Protein AF-A0A0F2JD88-F1 (afdb_monomer)

Foldseek 3Di:
DDDAPAFLVRQVVCVVVVHDHPDDADADDCACVLCVLQVHALLVCLQALVSQLSSQVSVCVVPVHSATERHRAACQQQQLFQWDWDDDRHDGIDGPGANDQDPVCVVVTDGGDLCDGGCSVSSVSSQVSNCVPCVVRHYYHYDYHDPVVSVCRNHPD

Structure (mmCIF, N/CA/C/O backbone):
data_AF-A0A0F2JD88-F1
#
_entry.id   AF-A0A0F2JD88-F1
#
loop_
_atom_site.group_PDB
_atom_site.id
_atom_site.type_symbol
_atom_site.label_atom_id
_atom_site.label_alt_id
_atom_site.label_comp_id
_atom_site.label_asym_id
_atom_site.label_entity_id
_atom_site.label_seq_id
_atom_site.pdbx_PDB_ins_code
_atom_site.Cartn_x
_atom_site.Cartn_y
_atom_site.Cartn_z
_atom_site.occupancy
_atom_site.B_iso_or_equiv
_atom_site.auth_seq_id
_atom_site.auth_comp_id
_atom_site.auth_asym_id
_atom_site.auth_atom_id
_atom_site.pdbx_PDB_model_num
ATOM 1 N N . MET A 1 1 ? 26.348 -7.237 -14.454 1.00 56.81 1 MET A N 1
ATOM 2 C CA . MET A 1 1 ? 24.908 -7.552 -14.364 1.00 56.81 1 MET A CA 1
ATOM 3 C C . MET A 1 1 ? 24.326 -7.360 -15.755 1.00 56.81 1 MET A C 1
ATOM 5 O O . MET A 1 1 ? 24.644 -6.347 -16.369 1.00 56.81 1 MET A O 1
ATOM 9 N N . MET A 1 2 ? 23.620 -8.349 -16.308 1.00 67.56 2 MET A N 1
ATOM 10 C CA . MET A 1 2 ? 22.995 -8.203 -17.630 1.00 67.56 2 MET A CA 1
ATOM 11 C C . MET A 1 2 ? 21.876 -7.162 -17.518 1.00 67.56 2 MET A C 1
ATOM 13 O O . MET A 1 2 ? 21.167 -7.152 -16.516 1.00 67.56 2 MET A O 1
ATOM 17 N N . LYS A 1 3 ? 21.770 -6.253 -18.489 1.00 82.56 3 LYS A N 1
ATOM 18 C CA . LYS A 1 3 ? 20.703 -5.247 -18.520 1.00 82.56 3 LYS A CA 1
ATOM 19 C C . LYS A 1 3 ? 19.408 -5.920 -18.982 1.00 82.56 3 LYS A C 1
ATOM 21 O O . LYS A 1 3 ? 19.462 -6.704 -19.933 1.00 82.56 3 LYS A O 1
ATOM 26 N N . ASP A 1 4 ? 18.295 -5.607 -18.325 1.00 90.75 4 ASP A N 1
ATOM 27 C CA . ASP A 1 4 ? 16.964 -6.066 -18.736 1.00 90.75 4 ASP A CA 1
ATOM 28 C C . ASP A 1 4 ? 16.687 -5.641 -20.189 1.00 90.75 4 ASP A C 1
ATOM 30 O O . ASP A 1 4 ? 17.102 -4.560 -20.627 1.00 90.75 4 ASP A O 1
ATOM 34 N N . LYS A 1 5 ? 16.035 -6.531 -20.944 1.00 94.31 5 LYS A N 1
ATOM 35 C CA . LYS A 1 5 ? 15.663 -6.321 -22.353 1.00 94.31 5 LYS A CA 1
ATOM 36 C C . LYS A 1 5 ? 14.174 -6.037 -22.529 1.00 94.31 5 LYS A C 1
ATOM 38 O O . LYS A 1 5 ? 13.803 -5.560 -23.593 1.00 94.31 5 LYS A O 1
ATOM 43 N N . MET A 1 6 ? 13.370 -6.356 -21.517 1.00 95.81 6 MET A N 1
ATOM 44 C CA . MET A 1 6 ? 11.933 -6.105 -21.456 1.00 95.81 6 MET A CA 1
ATOM 45 C C . MET A 1 6 ? 11.598 -5.228 -20.246 1.00 95.81 6 MET A C 1
ATOM 47 O O . MET A 1 6 ? 12.210 -5.365 -19.177 1.00 95.81 6 MET A O 1
ATOM 51 N N . THR A 1 7 ? 10.593 -4.368 -20.372 1.00 96.38 7 THR A N 1
ATOM 52 C CA . THR A 1 7 ? 9.923 -3.776 -19.208 1.00 96.38 7 THR A CA 1
ATOM 53 C C . THR A 1 7 ? 9.172 -4.861 -18.425 1.00 96.38 7 THR A C 1
ATOM 55 O O . THR A 1 7 ? 8.865 -5.927 -18.969 1.00 96.38 7 THR A O 1
ATOM 58 N N . PRO A 1 8 ? 8.858 -4.638 -17.139 1.00 96.81 8 PRO A N 1
ATOM 59 C CA . PRO A 1 8 ? 7.942 -5.502 -16.398 1.00 96.81 8 PRO A CA 1
ATOM 60 C C . PRO A 1 8 ? 6.634 -5.826 -17.130 1.00 96.81 8 PRO A C 1
ATOM 62 O O . PRO A 1 8 ? 6.205 -6.979 -17.122 1.00 96.81 8 PRO A O 1
ATOM 65 N N . VAL A 1 9 ? 6.020 -4.841 -17.796 1.00 96.75 9 VAL A N 1
ATOM 66 C CA . VAL A 1 9 ? 4.788 -5.053 -18.573 1.00 96.75 9 VAL A CA 1
ATOM 67 C C . VAL A 1 9 ? 5.034 -5.959 -19.780 1.00 96.75 9 VAL A C 1
ATOM 69 O O . VAL A 1 9 ? 4.303 -6.932 -19.955 1.00 96.75 9 VAL A O 1
ATOM 72 N N . GLU A 1 10 ? 6.077 -5.705 -20.573 1.00 97.19 10 GLU A N 1
ATOM 73 C CA . GLU A 1 10 ? 6.444 -6.553 -21.720 1.00 97.19 10 GLU A CA 1
ATOM 74 C C . GLU A 1 10 ? 6.742 -7.992 -21.276 1.00 97.19 10 GLU A C 1
ATOM 76 O O . GLU A 1 10 ? 6.291 -8.960 -21.890 1.00 97.19 10 GLU A O 1
ATOM 81 N N . ARG A 1 11 ? 7.446 -8.143 -20.149 1.00 97.12 11 ARG A N 1
ATOM 82 C CA . ARG A 1 11 ? 7.764 -9.440 -19.548 1.00 97.12 11 ARG A CA 1
ATOM 83 C C . ARG A 1 11 ? 6.507 -10.192 -19.118 1.00 97.12 11 ARG A C 1
ATOM 85 O O . ARG A 1 11 ? 6.388 -11.389 -19.379 1.00 97.12 11 ARG A O 1
ATOM 92 N N . ALA A 1 12 ? 5.567 -9.503 -18.474 1.00 95.94 12 ALA A N 1
ATOM 93 C CA . ALA A 1 12 ? 4.291 -10.085 -18.071 1.00 95.94 12 ALA A CA 1
ATOM 94 C C . ALA A 1 12 ? 3.449 -10.510 -19.286 1.00 95.94 12 ALA A C 1
ATOM 96 O O . ALA A 1 12 ? 2.861 -11.592 -19.270 1.00 95.94 12 ALA A O 1
ATOM 97 N N . GLN A 1 13 ? 3.433 -9.701 -20.349 1.00 96.69 13 GLN A N 1
ATOM 98 C CA . GLN A 1 13 ? 2.732 -10.009 -21.598 1.00 96.69 13 GLN A CA 1
ATOM 99 C C . GLN A 1 13 ? 3.322 -11.235 -22.305 1.00 96.69 13 GLN A C 1
ATOM 101 O O . GLN A 1 13 ? 2.564 -12.132 -22.673 1.00 96.69 13 GLN A O 1
ATOM 106 N N . ALA A 1 14 ? 4.652 -11.324 -22.423 1.00 97.44 14 ALA A N 1
ATOM 107 C CA . ALA A 1 14 ? 5.327 -12.482 -23.010 1.00 97.44 14 ALA A CA 1
ATOM 108 C C . ALA A 1 14 ? 4.967 -13.777 -22.261 1.00 97.44 14 ALA A C 1
ATOM 110 O O . ALA A 1 14 ? 4.540 -14.755 -22.874 1.00 97.44 14 ALA A O 1
ATOM 111 N N . ILE A 1 15 ? 5.039 -13.767 -20.923 1.00 96.19 15 ILE A N 1
ATOM 112 C CA . ILE A 1 15 ? 4.684 -14.932 -20.096 1.00 96.19 15 ILE A CA 1
ATOM 113 C C . ILE A 1 15 ? 3.210 -15.313 -20.270 1.00 96.19 15 ILE A C 1
ATOM 115 O O . ILE A 1 15 ? 2.901 -16.493 -20.439 1.00 96.19 15 ILE A O 1
ATOM 119 N N . ALA A 1 16 ? 2.298 -14.337 -20.248 1.00 95.94 16 ALA A N 1
ATOM 120 C CA . ALA A 1 16 ? 0.869 -14.588 -20.433 1.00 95.94 16 ALA A CA 1
ATOM 121 C C . ALA A 1 16 ? 0.547 -15.159 -21.827 1.00 95.94 16 ALA A C 1
ATOM 123 O O . ALA A 1 16 ? -0.374 -15.964 -21.960 1.00 95.94 16 ALA A O 1
ATOM 124 N N . GLY A 1 17 ? 1.322 -14.778 -22.848 1.00 97.38 17 GLY A N 1
ATOM 125 C CA . GLY A 1 17 ? 1.241 -15.317 -24.207 1.00 97.38 17 GLY A CA 1
ATOM 126 C C . GLY A 1 17 ? 1.906 -16.685 -24.400 1.00 97.38 17 GLY A C 1
ATOM 127 O O . GLY A 1 17 ? 1.795 -17.261 -25.479 1.00 97.38 17 GLY A O 1
ATOM 128 N N . GLY A 1 18 ? 2.585 -17.227 -23.381 1.00 96.75 18 GLY A N 1
ATOM 129 C CA . GLY A 1 18 ? 3.360 -18.469 -23.493 1.00 96.75 18 GLY A CA 1
ATOM 130 C C . GLY A 1 18 ? 4.703 -18.307 -24.216 1.00 96.75 18 GLY A C 1
ATOM 131 O O . GLY A 1 18 ? 5.304 -19.299 -24.629 1.00 96.75 18 GLY A O 1
ATOM 132 N N . GLU A 1 19 ? 5.175 -17.072 -24.378 1.00 97.31 19 GLU A N 1
ATOM 133 C CA . GLU A 1 19 ? 6.460 -16.734 -24.983 1.00 97.31 19 GLU A CA 1
ATOM 134 C C . GLU A 1 19 ? 7.596 -16.720 -23.945 1.00 97.31 19 GLU A C 1
ATOM 136 O O . GLU A 1 19 ? 7.391 -16.734 -22.728 1.00 97.31 19 GLU A O 1
ATOM 141 N N . MET A 1 20 ? 8.837 -16.682 -24.432 1.00 96.25 20 MET A N 1
ATOM 142 C CA . MET A 1 20 ? 10.023 -16.582 -23.581 1.00 96.25 20 MET A CA 1
ATOM 143 C C . MET A 1 20 ? 10.236 -15.142 -23.098 1.00 96.25 20 MET A C 1
ATOM 145 O O . MET A 1 20 ? 10.456 -14.238 -23.901 1.00 96.25 20 MET A O 1
ATOM 149 N N . ALA A 1 21 ? 10.265 -14.951 -21.780 1.00 96.44 21 ALA A N 1
ATOM 150 C CA . ALA A 1 21 ? 10.706 -13.709 -21.149 1.00 96.44 21 ALA A CA 1
ATOM 151 C C . ALA A 1 21 ? 12.242 -13.582 -21.113 1.00 96.44 21 ALA A C 1
ATOM 153 O O . ALA A 1 21 ? 12.970 -14.578 -21.119 1.00 96.44 21 ALA A O 1
ATOM 154 N N . ASP A 1 22 ? 12.746 -12.349 -21.009 1.00 95.88 22 ASP A N 1
ATOM 155 C CA . ASP A 1 22 ? 14.181 -12.060 -20.867 1.00 95.88 22 ASP A CA 1
ATOM 156 C C . ASP A 1 22 ? 14.780 -12.554 -19.532 1.00 95.88 22 ASP A C 1
ATOM 158 O O . ASP A 1 22 ? 15.967 -12.888 -19.474 1.00 95.88 22 ASP A O 1
ATOM 162 N N . ARG A 1 23 ? 13.957 -12.630 -18.478 1.00 94.88 23 ARG A N 1
ATOM 163 C CA . ARG A 1 23 ? 14.225 -13.263 -17.177 1.00 94.88 23 ARG A CA 1
ATOM 164 C C . ARG A 1 23 ? 12.919 -13.605 -16.452 1.00 94.88 23 ARG A C 1
ATOM 166 O O . ARG A 1 23 ? 11.844 -13.157 -16.839 1.00 94.88 23 ARG A O 1
ATOM 173 N N . LEU A 1 24 ? 13.019 -14.358 -15.356 1.00 94.44 24 LEU A N 1
ATOM 174 C CA . LEU A 1 24 ? 11.880 -14.579 -14.461 1.00 94.44 24 LEU A CA 1
ATOM 175 C C . LEU A 1 24 ? 11.473 -13.272 -13.745 1.00 94.44 24 LEU A C 1
ATOM 177 O O . LEU A 1 24 ? 12.362 -12.497 -13.362 1.00 94.44 24 LEU A O 1
ATOM 181 N N . PRO A 1 25 ? 10.165 -13.038 -13.521 1.00 94.19 25 PRO A N 1
ATOM 182 C CA . PRO A 1 25 ? 9.691 -11.940 -12.690 1.00 94.19 25 PRO A CA 1
ATOM 183 C C . PRO A 1 25 ? 10.183 -12.066 -11.244 1.00 94.19 25 PRO A C 1
ATOM 185 O O . PRO A 1 25 ? 10.205 -13.152 -10.666 1.00 94.19 25 PRO A O 1
ATOM 188 N N . CYS A 1 26 ? 10.539 -10.939 -10.643 1.00 94.38 26 CYS A N 1
ATOM 189 C CA . CYS A 1 26 ? 10.978 -10.803 -9.269 1.00 94.38 26 CYS A CA 1
ATOM 190 C C . CYS A 1 26 ? 10.250 -9.617 -8.634 1.00 94.38 26 CYS A C 1
ATOM 192 O O . CYS A 1 26 ? 10.445 -8.462 -9.019 1.00 94.38 26 CYS A O 1
ATOM 194 N N . ASN A 1 27 ? 9.406 -9.902 -7.643 1.00 93.25 27 ASN A N 1
ATOM 195 C CA . ASN A 1 27 ? 8.672 -8.870 -6.924 1.00 93.25 27 ASN A CA 1
ATOM 196 C C . ASN A 1 27 ? 8.786 -9.078 -5.402 1.00 93.25 27 ASN A C 1
ATOM 198 O O . ASN A 1 27 ? 7.959 -9.780 -4.812 1.00 93.25 27 ASN A O 1
ATOM 202 N N . PRO A 1 28 ? 9.845 -8.555 -4.754 1.00 91.38 28 PRO A N 1
ATOM 203 C CA . PRO A 1 28 ? 10.053 -8.735 -3.323 1.00 91.38 28 PRO A CA 1
ATOM 204 C C . PRO A 1 28 ? 8.996 -7.982 -2.503 1.00 91.38 28 PRO A C 1
ATOM 206 O O . PRO A 1 28 ? 8.577 -6.879 -2.846 1.00 91.38 28 PRO A O 1
ATOM 209 N N . ASN A 1 29 ? 8.598 -8.547 -1.360 1.00 91.25 29 ASN A N 1
ATOM 210 C CA . ASN A 1 29 ? 7.701 -7.858 -0.433 1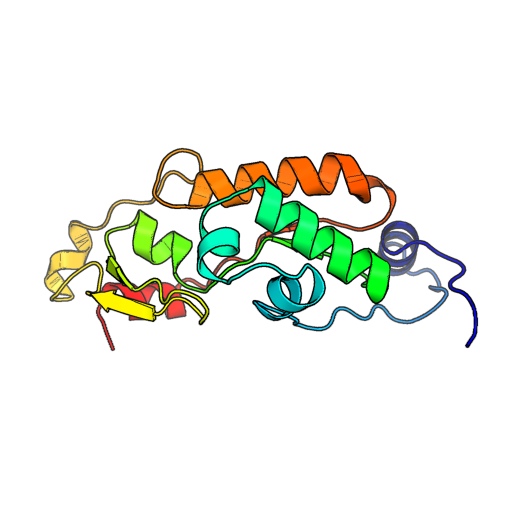.00 91.25 29 ASN A CA 1
ATOM 211 C C . ASN A 1 29 ? 8.486 -6.863 0.439 1.00 91.25 29 ASN A C 1
ATOM 213 O O . ASN A 1 29 ? 9.067 -7.248 1.450 1.00 91.25 29 ASN A O 1
ATOM 217 N N . VAL A 1 30 ? 8.496 -5.589 0.042 1.00 93.31 30 VAL A N 1
ATOM 218 C CA . VAL A 1 30 ? 9.235 -4.517 0.741 1.00 93.31 30 VAL A CA 1
ATOM 219 C C . VAL A 1 30 ? 8.421 -3.868 1.868 1.00 93.31 30 VAL A C 1
ATOM 221 O O . VAL A 1 30 ? 8.998 -3.345 2.821 1.00 93.31 30 VAL A O 1
ATOM 224 N N . ALA A 1 31 ? 7.085 -3.935 1.794 1.00 91.31 31 ALA A N 1
ATOM 225 C CA . ALA A 1 31 ? 6.160 -3.339 2.766 1.00 91.31 31 ALA A CA 1
ATOM 226 C C . ALA A 1 31 ? 6.555 -1.887 3.133 1.00 91.31 31 ALA A C 1
ATOM 228 O O . ALA A 1 31 ? 6.918 -1.109 2.253 1.00 91.31 31 ALA A O 1
ATOM 229 N N . ASN A 1 32 ? 6.543 -1.531 4.421 1.00 93.19 32 ASN A N 1
ATOM 230 C CA . ASN A 1 32 ? 6.935 -0.210 4.930 1.00 93.19 32 ASN A CA 1
ATOM 231 C C . ASN A 1 32 ? 8.409 0.166 4.692 1.00 93.19 32 ASN A C 1
ATOM 233 O O . ASN A 1 32 ? 8.806 1.306 4.931 1.00 93.19 32 ASN A O 1
ATOM 237 N N . GLY A 1 33 ? 9.231 -0.749 4.168 1.00 95.00 33 GLY A N 1
ATOM 238 C CA . GLY A 1 33 ? 10.595 -0.446 3.742 1.00 95.00 33 GLY A CA 1
ATOM 239 C C . GLY A 1 33 ? 10.668 0.614 2.637 1.00 95.00 33 GLY A C 1
ATOM 240 O O . GLY A 1 33 ? 11.662 1.334 2.563 1.00 95.00 33 GLY A O 1
ATOM 241 N N . VAL A 1 34 ? 9.612 0.783 1.830 1.00 96.56 34 VAL A N 1
ATOM 242 C CA . VAL A 1 34 ? 9.566 1.812 0.773 1.00 96.56 34 VAL A CA 1
ATOM 243 C C . VAL A 1 34 ? 9.659 3.230 1.338 1.00 96.56 34 VAL A C 1
ATOM 245 O O . VAL A 1 34 ? 10.336 4.076 0.759 1.00 96.56 34 VAL A O 1
ATOM 248 N N . ALA A 1 35 ? 9.079 3.473 2.518 1.00 96.81 35 ALA A N 1
ATOM 249 C CA . ALA A 1 35 ? 9.156 4.763 3.197 1.00 96.81 35 ALA A CA 1
ATOM 250 C C . ALA A 1 35 ? 10.601 5.093 3.602 1.00 96.81 35 ALA A C 1
ATOM 252 O O . ALA A 1 35 ? 11.056 6.224 3.445 1.00 96.81 35 ALA A O 1
ATOM 253 N N . ARG A 1 36 ? 11.372 4.081 4.030 1.00 95.81 36 ARG A N 1
ATOM 254 C CA . ARG A 1 36 ? 12.805 4.232 4.336 1.00 95.81 36 ARG A CA 1
ATOM 255 C C . ARG A 1 36 ? 13.636 4.539 3.098 1.00 95.81 36 ARG A C 1
ATOM 257 O O . ARG A 1 36 ? 14.573 5.322 3.188 1.00 95.81 36 ARG A O 1
ATOM 264 N N . ILE A 1 37 ? 13.298 3.934 1.961 1.00 97.25 37 ILE A N 1
ATOM 265 C CA . ILE A 1 37 ? 13.978 4.183 0.682 1.00 97.25 37 ILE A CA 1
ATOM 266 C C . ILE A 1 37 ? 13.708 5.608 0.192 1.00 97.25 37 ILE A C 1
ATOM 268 O O . ILE A 1 37 ? 14.620 6.260 -0.310 1.00 97.25 37 ILE A O 1
ATOM 272 N N . TYR A 1 38 ? 12.479 6.091 0.365 1.00 97.75 38 TYR A N 1
ATOM 273 C CA . TYR A 1 38 ? 12.086 7.455 0.021 1.00 97.75 38 TYR A CA 1
ATOM 274 C C . TYR A 1 38 ? 12.620 8.509 1.001 1.00 97.75 38 TYR A C 1
ATOM 276 O O . TYR A 1 38 ? 12.912 9.632 0.602 1.00 97.75 38 TYR A O 1
ATOM 284 N N . GLY A 1 39 ? 12.789 8.138 2.272 1.00 97.31 39 GLY A N 1
ATOM 285 C CA . GLY A 1 39 ? 13.279 9.025 3.325 1.00 97.31 39 GLY A CA 1
ATOM 286 C C . GLY A 1 39 ? 12.179 9.743 4.112 1.00 97.31 39 GLY A C 1
ATOM 287 O O . GLY A 1 39 ? 12.440 10.815 4.651 1.00 97.31 39 GLY A O 1
ATOM 288 N N . CYS A 1 40 ? 10.972 9.171 4.199 1.00 97.06 40 CYS A N 1
ATOM 289 C CA . CYS A 1 40 ? 9.878 9.695 5.027 1.00 97.06 40 CYS A CA 1
ATOM 290 C C . CYS A 1 40 ? 9.606 8.818 6.259 1.00 97.06 40 CYS A C 1
ATOM 292 O O . CYS A 1 40 ? 10.074 7.677 6.360 1.00 97.06 40 CYS A O 1
ATOM 294 N N . LYS A 1 41 ? 8.837 9.359 7.208 1.00 96.25 41 LYS A N 1
ATOM 295 C CA . LYS A 1 41 ? 8.338 8.608 8.364 1.00 96.25 41 LYS A CA 1
ATOM 296 C C . LYS A 1 41 ? 7.104 7.792 8.003 1.00 96.25 41 LYS A C 1
ATOM 298 O O . LYS A 1 41 ? 6.291 8.200 7.172 1.00 96.25 41 LYS A O 1
ATOM 303 N N . ILE A 1 42 ? 6.893 6.687 8.719 1.00 95.50 42 ILE A N 1
ATOM 304 C CA . ILE A 1 42 ? 5.705 5.840 8.511 1.00 95.50 42 ILE A CA 1
ATOM 305 C C . ILE A 1 42 ? 4.388 6.604 8.735 1.00 95.50 42 ILE A C 1
ATOM 307 O O . ILE A 1 42 ? 3.431 6.396 7.992 1.00 95.50 42 ILE A O 1
ATOM 311 N N . SER A 1 43 ? 4.330 7.547 9.680 1.00 93.06 43 SER A N 1
ATOM 312 C CA . SER A 1 43 ? 3.118 8.349 9.911 1.00 93.06 43 SER A CA 1
ATOM 313 C C . SER A 1 43 ? 2.748 9.262 8.730 1.00 93.06 43 SER A C 1
ATOM 315 O O . SER A 1 43 ? 1.570 9.506 8.475 1.00 93.06 43 SER A O 1
ATOM 317 N N . GLU A 1 44 ? 3.749 9.769 8.006 1.00 93.94 44 GLU A N 1
ATOM 318 C CA . GLU A 1 44 ? 3.558 10.614 6.817 1.00 93.94 44 GLU A CA 1
ATOM 319 C C . GLU A 1 44 ? 3.136 9.754 5.621 1.00 93.94 44 GLU A C 1
ATOM 321 O O . GLU A 1 44 ? 2.230 10.107 4.870 1.00 93.94 44 GLU A O 1
ATOM 326 N N . PHE A 1 45 ? 3.763 8.583 5.492 1.00 94.50 45 PHE A N 1
ATOM 327 C CA . PHE A 1 45 ? 3.446 7.590 4.474 1.00 94.50 45 PHE A CA 1
ATOM 328 C C . PHE A 1 45 ? 2.011 7.064 4.605 1.00 94.50 45 PHE A C 1
ATOM 330 O O . PHE A 1 45 ? 1.300 6.995 3.614 1.00 94.50 45 PHE A O 1
ATOM 337 N N . ASN A 1 46 ? 1.531 6.775 5.816 1.00 93.50 46 ASN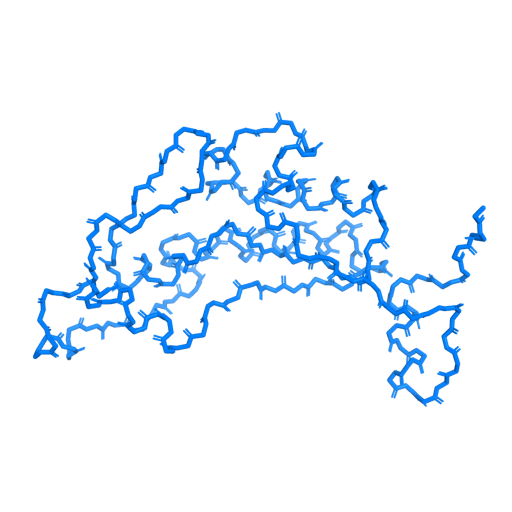 A N 1
ATOM 338 C CA . ASN A 1 46 ? 0.198 6.195 6.020 1.00 93.50 46 ASN A CA 1
ATOM 339 C C . ASN A 1 46 ? -0.974 7.134 5.688 1.00 93.50 46 ASN A C 1
ATOM 341 O O . ASN A 1 46 ? -2.102 6.656 5.581 1.00 93.50 46 ASN A O 1
ATOM 345 N N . SER A 1 47 ? -0.741 8.446 5.579 1.00 92.44 47 SER A N 1
ATOM 346 C CA . SER A 1 47 ? 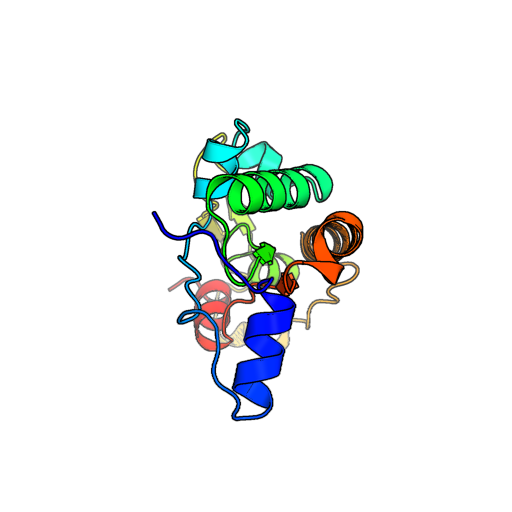-1.799 9.468 5.523 1.00 92.44 47 SER A CA 1
ATOM 347 C C . SER A 1 47 ? -1.789 10.333 4.257 1.00 92.44 47 SER A C 1
ATOM 349 O O . SER A 1 47 ? -2.639 11.209 4.115 1.00 92.44 47 SER A O 1
ATOM 351 N N . SER A 1 48 ? -0.870 10.093 3.315 1.00 97.31 48 SER A N 1
ATOM 352 C CA . SER A 1 48 ? -0.747 10.897 2.095 1.00 97.31 48 SER A CA 1
ATOM 353 C C . SER A 1 48 ? -0.630 10.035 0.846 1.00 97.31 48 SER A C 1
ATOM 355 O O . SER A 1 48 ? 0.370 9.351 0.637 1.00 97.31 48 SER A O 1
ATOM 357 N N . ALA A 1 49 ? -1.622 10.143 -0.040 1.00 98.06 49 ALA A N 1
ATOM 358 C CA . ALA A 1 49 ? -1.660 9.417 -1.308 1.00 98.06 49 ALA A CA 1
ATOM 359 C C . ALA A 1 49 ? -0.405 9.681 -2.152 1.00 98.06 49 ALA A C 1
ATOM 361 O O . ALA A 1 49 ? 0.173 8.765 -2.740 1.00 98.06 49 ALA A O 1
ATOM 362 N N . ARG A 1 50 ? 0.051 10.939 -2.152 1.00 98.19 50 ARG A N 1
ATOM 363 C CA . ARG A 1 50 ? 1.248 11.367 -2.871 1.00 98.19 50 ARG A CA 1
ATOM 364 C C . ARG A 1 50 ? 2.514 10.729 -2.302 1.00 98.19 50 ARG A C 1
ATOM 366 O O . ARG A 1 50 ? 3.307 10.199 -3.069 1.00 98.19 50 ARG A O 1
ATOM 373 N N . ILE A 1 51 ? 2.678 10.723 -0.976 1.00 98.25 51 ILE A N 1
ATOM 374 C CA . ILE A 1 51 ? 3.857 10.118 -0.333 1.00 98.25 51 ILE A CA 1
ATOM 375 C C . ILE A 1 51 ? 3.866 8.601 -0.551 1.00 98.25 51 ILE A C 1
ATOM 377 O O . ILE A 1 51 ? 4.931 8.036 -0.794 1.00 98.25 51 ILE A O 1
ATOM 381 N N . ILE A 1 52 ? 2.702 7.938 -0.521 1.00 98.19 52 ILE A N 1
ATOM 382 C CA . ILE A 1 52 ? 2.615 6.504 -0.826 1.00 98.19 52 ILE A CA 1
ATOM 383 C C . ILE A 1 52 ? 3.109 6.234 -2.246 1.00 98.19 52 ILE A C 1
ATOM 385 O O . ILE A 1 52 ? 3.980 5.385 -2.436 1.00 98.19 52 ILE A O 1
ATOM 389 N N . ALA A 1 53 ? 2.580 6.960 -3.232 1.00 98.12 53 ALA A N 1
ATOM 390 C CA . ALA A 1 53 ? 2.967 6.793 -4.626 1.00 98.12 53 ALA A CA 1
ATOM 391 C C . ALA A 1 53 ? 4.461 7.081 -4.836 1.00 98.12 53 ALA A C 1
ATOM 393 O O . ALA A 1 53 ? 5.176 6.219 -5.345 1.00 98.12 53 ALA A O 1
ATOM 394 N N . ASP A 1 54 ? 4.953 8.234 -4.377 1.00 98.25 54 ASP A N 1
ATOM 395 C CA . ASP A 1 54 ? 6.349 8.644 -4.558 1.00 98.25 54 ASP A CA 1
ATOM 396 C C . ASP A 1 54 ? 7.325 7.655 -3.891 1.00 98.25 54 ASP A C 1
ATOM 398 O O . ASP A 1 54 ? 8.372 7.337 -4.461 1.00 98.25 54 ASP A O 1
ATOM 402 N N . ALA A 1 55 ? 6.975 7.093 -2.728 1.00 98.19 55 ALA A N 1
ATOM 403 C CA . ALA A 1 55 ? 7.809 6.095 -2.066 1.00 98.19 55 ALA A CA 1
ATOM 404 C C . ALA A 1 55 ? 7.855 4.759 -2.819 1.00 98.19 55 ALA A C 1
ATOM 406 O O . ALA A 1 55 ? 8.920 4.148 -2.953 1.00 98.19 55 ALA A O 1
ATOM 407 N N . GLN A 1 56 ? 6.717 4.318 -3.355 1.00 97.69 56 GLN A N 1
ATOM 408 C CA . GLN A 1 56 ? 6.641 3.123 -4.194 1.00 97.69 56 GLN A CA 1
ATOM 409 C C . GLN A 1 56 ? 7.415 3.312 -5.510 1.00 97.69 56 GLN A C 1
ATOM 411 O O . GLN A 1 56 ? 8.188 2.433 -5.899 1.00 97.69 56 GLN A O 1
ATOM 416 N N . ILE A 1 57 ? 7.294 4.485 -6.143 1.00 97.56 57 ILE A N 1
ATOM 417 C CA . ILE A 1 57 ? 8.048 4.868 -7.344 1.00 97.56 57 ILE A CA 1
ATOM 418 C C . ILE A 1 57 ? 9.553 4.881 -7.050 1.00 97.56 57 ILE A C 1
ATOM 420 O O . ILE A 1 57 ? 10.325 4.274 -7.790 1.00 97.56 57 ILE A O 1
ATOM 424 N N . ALA A 1 58 ? 9.988 5.504 -5.950 1.00 97.75 58 ALA A N 1
ATOM 425 C CA . ALA A 1 58 ? 11.397 5.538 -5.556 1.00 97.75 58 ALA A CA 1
ATOM 426 C C . ALA A 1 58 ? 11.966 4.128 -5.334 1.00 97.75 58 ALA A C 1
ATOM 428 O O . ALA A 1 58 ? 13.076 3.819 -5.779 1.00 97.75 58 ALA A O 1
ATOM 429 N N . SER A 1 59 ? 11.188 3.248 -4.698 1.00 97.38 59 SER A N 1
ATOM 430 C CA . SER A 1 59 ? 11.554 1.845 -4.504 1.00 97.38 59 SER A CA 1
ATOM 431 C C . SER A 1 59 ? 11.680 1.100 -5.836 1.00 97.38 59 SER A C 1
ATOM 433 O O . SER A 1 59 ? 12.689 0.436 -6.076 1.00 97.38 59 SER A O 1
ATOM 435 N N . TYR A 1 60 ? 10.712 1.259 -6.742 1.00 96.88 60 TYR A N 1
ATOM 436 C CA . TYR A 1 60 ? 10.771 0.677 -8.083 1.00 96.88 60 TYR A CA 1
ATOM 437 C C . TYR A 1 60 ? 11.989 1.176 -8.869 1.00 96.88 60 TYR A C 1
ATOM 439 O O . TYR A 1 60 ? 12.770 0.365 -9.358 1.00 96.88 60 TYR A O 1
ATOM 447 N N . ARG A 1 61 ? 12.227 2.491 -8.925 1.00 96.31 61 ARG A N 1
ATOM 448 C CA . ARG A 1 61 ? 13.376 3.072 -9.641 1.00 96.31 61 ARG A CA 1
ATOM 449 C C . ARG A 1 61 ? 14.717 2.603 -9.076 1.00 96.31 61 ARG A C 1
ATOM 451 O O . ARG A 1 61 ? 15.693 2.508 -9.816 1.00 96.31 61 ARG A O 1
ATOM 458 N N . ARG A 1 62 ? 14.779 2.292 -7.777 1.00 96.00 62 ARG A N 1
ATOM 459 C CA . ARG A 1 62 ? 16.001 1.799 -7.135 1.00 96.00 62 ARG A CA 1
ATOM 460 C C . ARG A 1 62 ? 16.278 0.319 -7.399 1.00 96.00 62 ARG A C 1
ATOM 462 O O . ARG A 1 62 ? 17.449 -0.053 -7.467 1.00 96.00 62 ARG A O 1
ATOM 469 N N . PHE A 1 63 ? 15.245 -0.513 -7.507 1.00 94.88 63 PHE A N 1
ATOM 470 C CA . PHE A 1 63 ? 15.404 -1.972 -7.490 1.00 94.88 63 PHE A CA 1
ATOM 471 C C . PHE A 1 63 ? 14.861 -2.712 -8.722 1.00 94.88 63 PHE A C 1
ATOM 473 O O . PHE A 1 63 ? 15.247 -3.859 -8.925 1.00 94.88 63 PHE A O 1
ATOM 480 N N . GLY A 1 64 ? 14.016 -2.088 -9.548 1.00 94.19 64 GLY A N 1
ATOM 481 C CA . GLY A 1 64 ? 13.526 -2.641 -10.817 1.00 94.19 64 GLY A CA 1
ATOM 482 C C . GLY A 1 64 ? 12.545 -3.810 -10.675 1.00 94.19 64 GLY A C 1
ATOM 483 O O . GLY A 1 64 ? 12.725 -4.837 -11.324 1.00 94.19 64 GLY A O 1
ATOM 484 N N . TYR A 1 65 ? 11.539 -3.685 -9.803 1.00 94.44 65 TYR A N 1
ATOM 485 C CA . TYR A 1 65 ? 10.536 -4.735 -9.572 1.00 94.44 65 TYR A CA 1
ATOM 486 C C . TYR A 1 65 ? 9.686 -5.043 -10.802 1.00 94.44 65 TYR A C 1
ATOM 488 O O . TYR A 1 65 ? 9.440 -4.175 -11.633 1.00 94.44 65 TYR A O 1
ATOM 496 N N . ASP A 1 66 ? 9.131 -6.253 -10.843 1.00 96.25 66 ASP A N 1
ATOM 497 C CA . ASP A 1 66 ? 8.170 -6.647 -11.878 1.00 96.25 66 ASP A CA 1
ATOM 498 C C . ASP A 1 66 ? 6.712 -6.271 -11.573 1.00 96.25 66 ASP A C 1
ATOM 500 O O . ASP A 1 66 ? 5.803 -6.581 -12.338 1.00 96.25 66 ASP A O 1
ATOM 504 N N . GLY A 1 67 ? 6.476 -5.600 -10.449 1.00 95.56 67 GLY A N 1
ATOM 505 C CA . GLY A 1 67 ? 5.178 -5.064 -10.067 1.00 95.56 67 GLY A CA 1
ATOM 506 C C . GLY A 1 67 ? 5.336 -4.044 -8.950 1.00 95.56 67 GLY A C 1
ATOM 507 O O . GLY A 1 67 ? 6.258 -4.141 -8.145 1.00 95.56 67 GLY A O 1
ATOM 508 N N . VAL A 1 68 ? 4.427 -3.078 -8.861 1.00 96.00 68 VAL A N 1
ATOM 509 C CA . VAL A 1 68 ? 4.424 -2.114 -7.755 1.00 96.00 68 VAL A CA 1
ATOM 5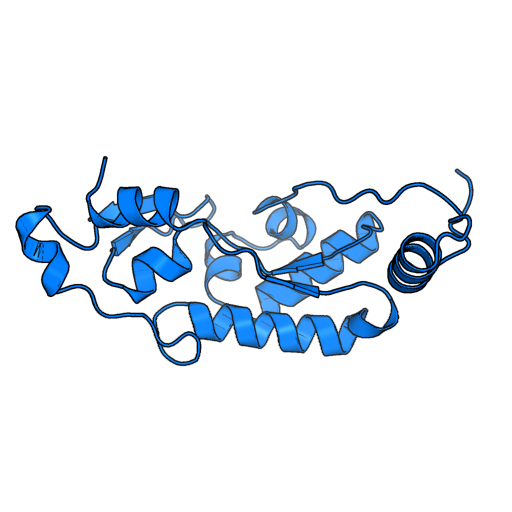10 C C . VAL A 1 68 ? 3.084 -2.166 -7.046 1.00 96.00 68 VAL A C 1
ATOM 512 O O . VAL A 1 68 ? 2.032 -2.231 -7.680 1.00 96.00 68 VAL A O 1
ATOM 515 N N . ARG A 1 69 ? 3.116 -2.182 -5.711 1.00 94.88 69 ARG A N 1
ATOM 516 C CA . ARG A 1 69 ? 1.925 -2.380 -4.885 1.00 94.88 69 ARG A CA 1
ATOM 517 C C . ARG A 1 69 ? 1.674 -1.178 -3.989 1.00 94.88 69 ARG A C 1
ATOM 519 O O . ARG A 1 69 ? 2.491 -0.894 -3.121 1.00 94.88 69 ARG A O 1
ATOM 526 N N . ILE A 1 70 ? 0.504 -0.558 -4.106 1.00 96.31 70 ILE A N 1
ATOM 527 C CA . ILE A 1 70 ? 0.011 0.394 -3.110 1.00 96.31 70 ILE A CA 1
ATOM 528 C C . ILE A 1 70 ? -0.395 -0.381 -1.857 1.00 96.31 70 ILE A C 1
ATOM 530 O O . ILE A 1 70 ? -1.330 -1.186 -1.868 1.00 96.31 70 ILE A O 1
ATOM 534 N N . PHE A 1 71 ? 0.366 -0.182 -0.787 1.00 94.75 71 PHE A N 1
ATOM 535 C CA . PHE A 1 71 ? 0.192 -0.844 0.499 1.00 94.75 71 PHE A CA 1
ATOM 536 C C . PHE A 1 71 ? 0.880 -0.026 1.591 1.00 94.75 71 PHE A C 1
ATOM 538 O O . PHE A 1 71 ? 2.020 0.400 1.396 1.00 94.75 71 PHE A O 1
ATOM 545 N N . THR A 1 72 ? 0.215 0.123 2.735 1.00 95.19 72 THR A N 1
ATOM 546 C CA . THR A 1 72 ? 0.765 0.762 3.939 1.00 95.19 72 THR A CA 1
ATOM 547 C C . THR A 1 72 ? 0.855 -0.233 5.092 1.00 95.19 72 THR A C 1
ATOM 549 O O . THR A 1 72 ? 1.914 -0.499 5.649 1.00 95.19 72 THR A O 1
ATOM 552 N N . ASP A 1 73 ? -0.268 -0.856 5.417 1.00 95.25 73 ASP A N 1
ATOM 553 C CA . ASP A 1 73 ? -0.435 -1.752 6.548 1.00 95.25 73 ASP A CA 1
ATOM 554 C C . ASP A 1 73 ? -1.659 -2.649 6.318 1.00 95.25 73 ASP A C 1
ATOM 556 O O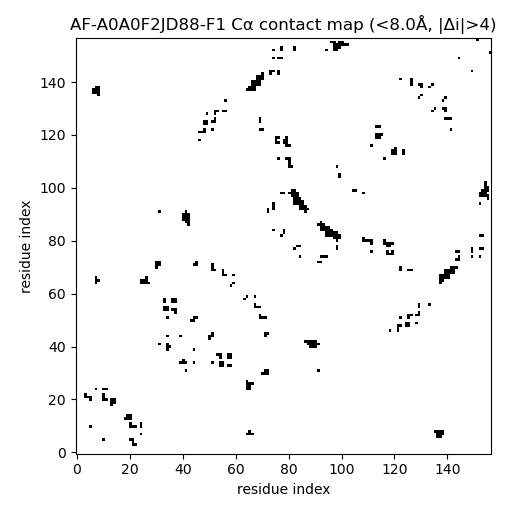 . ASP A 1 73 ? -2.279 -2.636 5.252 1.00 95.25 73 ASP A O 1
ATOM 560 N N . LEU A 1 74 ? -1.973 -3.479 7.310 1.00 95.50 74 LEU A N 1
ATOM 561 C CA . LEU A 1 74 ? -3.022 -4.489 7.214 1.00 95.50 74 LEU A CA 1
ATOM 562 C C . LEU A 1 74 ? -4.413 -3.967 7.601 1.00 95.50 74 LEU A C 1
ATOM 564 O O . LEU A 1 74 ? -5.405 -4.666 7.416 1.00 95.50 74 LEU A O 1
ATOM 568 N N . PHE A 1 75 ? -4.506 -2.751 8.129 1.00 96.00 75 PHE A N 1
ATOM 569 C CA . PHE A 1 75 ? -5.712 -2.260 8.771 1.00 96.00 75 PHE A CA 1
ATOM 570 C C . PHE A 1 75 ? -6.629 -1.326 7.966 1.00 96.00 75 PHE A C 1
ATOM 572 O O . PHE A 1 75 ? -7.693 -1.048 8.509 1.00 96.00 75 PHE A O 1
ATOM 579 N N . PRO A 1 76 ? -6.358 -0.854 6.724 1.00 95.94 76 PRO A N 1
ATOM 580 C CA . PRO A 1 76 ? -7.254 0.118 6.079 1.00 95.94 76 PRO A CA 1
ATOM 581 C C . PRO A 1 76 ? -8.711 -0.352 5.957 1.00 95.94 76 PRO A C 1
ATOM 583 O O . PRO A 1 76 ? -9.631 0.436 6.143 1.00 95.94 76 PRO A O 1
ATOM 586 N N . TRP A 1 77 ? -8.931 -1.645 5.688 1.00 96.19 77 TRP A N 1
ATOM 587 C CA . TRP A 1 77 ? -10.279 -2.225 5.631 1.00 96.19 77 TRP A CA 1
ATOM 588 C C . TRP A 1 77 ? -10.904 -2.390 7.015 1.00 96.19 77 TRP A C 1
ATOM 590 O O . TRP A 1 77 ? -12.075 -2.075 7.195 1.00 96.19 77 TRP A O 1
ATOM 600 N N . ALA A 1 78 ? -10.119 -2.849 7.993 1.00 95.81 78 ALA A N 1
ATOM 601 C CA . ALA A 1 78 ? -10.578 -2.974 9.370 1.00 95.81 78 ALA A CA 1
ATOM 602 C C . ALA A 1 78 ? -11.011 -1.618 9.948 1.00 95.81 78 ALA A C 1
ATOM 604 O O . ALA A 1 78 ? -12.082 -1.497 10.535 1.00 95.81 78 ALA A O 1
ATOM 605 N N . GLU A 1 79 ? -10.191 -0.596 9.717 1.00 96.44 79 GLU A N 1
ATOM 606 C CA . GLU A 1 79 ? -10.432 0.798 10.079 1.00 96.44 79 GLU A CA 1
ATOM 607 C C . GLU A 1 79 ? -11.704 1.345 9.433 1.00 96.44 79 GLU A C 1
ATOM 609 O O . GLU A 1 79 ? -12.561 1.890 10.125 1.00 96.44 79 GLU A O 1
ATOM 614 N N . ALA A 1 80 ? -11.856 1.158 8.119 1.00 97.06 80 ALA A N 1
ATOM 615 C CA . ALA A 1 80 ? -13.030 1.618 7.382 1.00 97.06 80 ALA A CA 1
ATOM 616 C C . ALA A 1 80 ? -14.339 0.981 7.881 1.00 97.06 80 ALA A C 1
ATOM 618 O O . ALA A 1 80 ? -15.404 1.562 7.714 1.00 97.06 80 ALA A O 1
ATOM 619 N N . MET A 1 81 ? -14.257 -0.185 8.527 1.00 96.31 81 MET A N 1
ATOM 620 C CA . MET A 1 81 ? -15.398 -0.905 9.099 1.00 96.31 81 MET A CA 1
ATOM 621 C C . MET A 1 81 ? -15.511 -0.750 10.627 1.00 96.31 81 MET A C 1
ATOM 623 O O . MET A 1 81 ? -16.280 -1.470 11.260 1.00 96.31 81 MET A O 1
ATOM 627 N N . GLY A 1 82 ? -14.770 0.187 11.232 1.00 95.38 82 GLY A N 1
ATOM 628 C CA . GLY A 1 82 ? -14.963 0.614 12.623 1.00 95.38 82 GLY A CA 1
ATOM 629 C C . GLY A 1 82 ? -13.851 0.245 13.608 1.00 95.38 82 GLY A C 1
ATOM 630 O O . GLY A 1 82 ? -13.916 0.672 14.762 1.00 95.38 82 GLY A O 1
ATOM 631 N N . ALA A 1 83 ? -12.818 -0.497 13.193 1.00 96.56 83 ALA A N 1
ATOM 632 C CA . ALA A 1 83 ? -11.668 -0.757 14.059 1.00 96.56 83 ALA A CA 1
ATOM 633 C C . ALA A 1 83 ? -10.863 0.527 14.313 1.00 96.56 83 ALA A C 1
ATOM 635 O O . ALA A 1 83 ? -10.749 1.402 13.453 1.00 96.56 83 ALA A O 1
ATOM 636 N N . LYS A 1 84 ? -10.250 0.638 15.493 1.00 96.62 84 LYS A N 1
ATOM 637 C CA . LYS A 1 84 ? -9.383 1.772 15.843 1.00 96.62 84 LYS A CA 1
ATOM 638 C C . LYS A 1 84 ? -7.931 1.374 15.710 1.00 96.62 84 LYS A C 1
ATOM 640 O O . LYS A 1 84 ? -7.522 0.350 16.253 1.00 96.62 84 LYS A O 1
ATOM 645 N N . ILE A 1 85 ? -7.153 2.209 15.033 1.00 96.25 85 ILE A N 1
ATOM 646 C CA . ILE A 1 85 ? -5.759 1.927 14.697 1.00 96.25 85 ILE A CA 1
ATOM 647 C C . ILE A 1 85 ? -4.847 2.902 15.439 1.00 96.25 85 ILE A C 1
ATOM 649 O O . ILE A 1 85 ? -5.104 4.105 15.495 1.00 96.25 85 ILE A O 1
ATOM 653 N N . ASN A 1 86 ? -3.776 2.377 16.023 1.00 95.81 86 ASN A N 1
ATOM 654 C CA . ASN A 1 86 ? -2.678 3.164 16.549 1.00 95.81 86 ASN A CA 1
ATOM 655 C C . ASN A 1 86 ? -1.679 3.447 15.422 1.00 95.81 86 ASN A C 1
ATOM 657 O O . ASN A 1 86 ? -1.237 2.530 14.726 1.00 95.81 86 ASN A O 1
ATOM 661 N N . PHE A 1 87 ? -1.280 4.709 15.282 1.00 95.19 87 PHE A N 1
ATOM 662 C CA . PHE A 1 87 ? -0.291 5.148 14.301 1.00 95.19 87 PHE A CA 1
ATOM 663 C C . PHE A 1 87 ? 0.949 5.693 15.015 1.00 95.19 87 PHE A C 1
ATOM 665 O O . PHE A 1 87 ? 1.025 6.891 15.304 1.00 95.19 87 PHE A O 1
ATOM 672 N N . PRO A 1 88 ? 1.943 4.836 15.312 1.00 94.75 88 PRO A N 1
ATOM 673 C CA . PRO A 1 88 ? 3.223 5.297 15.825 1.00 94.75 88 PRO A CA 1
ATOM 674 C C . PRO A 1 88 ? 3.891 6.277 14.855 1.00 94.75 88 PRO A C 1
ATOM 676 O O . PRO A 1 88 ? 3.744 6.171 13.639 1.00 94.75 88 PRO A O 1
ATOM 679 N N . ALA A 1 89 ? 4.699 7.194 15.390 1.00 93.19 89 ALA A N 1
ATOM 680 C CA . ALA A 1 89 ? 5.346 8.230 14.585 1.00 93.19 89 ALA A CA 1
ATOM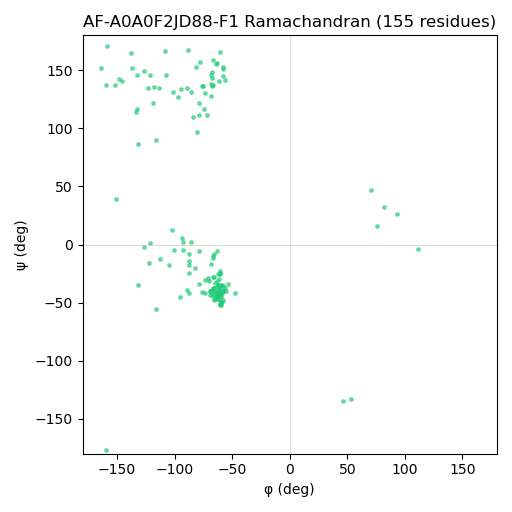 681 C C . ALA A 1 89 ? 6.236 7.670 13.457 1.00 93.19 89 ALA A C 1
ATOM 683 O O . ALA A 1 89 ? 6.327 8.266 12.390 1.00 93.19 89 ALA A O 1
ATOM 684 N N . ASP A 1 90 ? 6.917 6.544 13.682 1.00 94.12 90 ASP A N 1
ATOM 685 C CA . ASP A 1 90 ? 7.838 5.973 12.692 1.00 94.12 90 ASP A CA 1
ATOM 686 C C . ASP A 1 90 ? 7.944 4.441 12.788 1.00 94.12 90 ASP A C 1
ATOM 688 O O . ASP A 1 90 ? 9.020 3.848 12.686 1.00 94.12 90 ASP A O 1
ATOM 692 N N . ASN A 1 91 ? 6.802 3.798 13.035 1.00 92.75 91 ASN A N 1
ATOM 693 C CA . ASN A 1 91 ? 6.658 2.346 13.047 1.00 92.75 91 ASN A CA 1
ATOM 694 C C . ASN A 1 91 ? 5.349 1.949 12.348 1.00 92.75 91 ASN A C 1
ATOM 696 O O . ASN A 1 91 ? 4.489 2.797 12.115 1.00 92.75 91 ASN A O 1
ATOM 700 N N . THR A 1 92 ? 5.209 0.670 12.003 1.00 92.06 92 THR A N 1
ATOM 701 C CA . THR A 1 92 ? 3.990 0.131 11.379 1.00 92.06 92 THR A CA 1
ATOM 702 C C . THR A 1 92 ? 2.772 0.374 12.273 1.00 92.06 92 THR A C 1
ATOM 704 O O . THR A 1 92 ? 2.888 0.359 13.499 1.00 92.06 92 THR A O 1
ATOM 707 N N . ALA A 1 93 ? 1.621 0.619 11.641 1.00 94.31 93 ALA A N 1
ATOM 708 C CA . ALA A 1 93 ? 0.342 0.749 12.325 1.00 94.31 93 ALA A CA 1
ATOM 709 C C . ALA A 1 93 ? 0.010 -0.517 13.131 1.00 94.31 93 ALA A C 1
ATOM 711 O O . ALA A 1 93 ? 0.452 -1.609 12.776 1.00 94.31 93 ALA A O 1
ATOM 712 N N . ASP A 1 94 ? -0.774 -0.362 14.192 1.00 94.50 94 ASP A N 1
ATOM 713 C CA . ASP A 1 94 ? -1.162 -1.456 15.083 1.00 94.50 94 ASP A CA 1
ATOM 714 C C . ASP A 1 94 ? -2.646 -1.370 15.450 1.00 94.50 94 ASP A C 1
ATOM 716 O O . ASP A 1 94 ? -3.223 -0.281 15.471 1.00 94.50 94 ASP A O 1
ATOM 720 N N . LEU A 1 95 ? -3.275 -2.505 15.744 1.00 95.50 95 LEU A N 1
ATOM 721 C CA . LEU A 1 95 ? -4.682 -2.540 16.132 1.00 95.50 95 LEU A CA 1
ATOM 722 C C . LEU A 1 95 ? -4.827 -2.017 17.566 1.00 95.50 95 LEU A C 1
ATOM 724 O O . LEU A 1 95 ? -4.334 -2.625 18.509 1.00 95.50 95 LEU A O 1
ATOM 728 N N . ALA A 1 96 ? -5.530 -0.899 17.748 1.00 95.88 96 ALA A N 1
ATOM 729 C CA . ALA A 1 96 ? -5.806 -0.351 19.075 1.00 95.88 96 ALA A CA 1
ATOM 730 C C . ALA A 1 96 ? -7.082 -0.943 19.683 1.00 95.88 96 ALA A C 1
ATOM 732 O O . ALA A 1 96 ? -7.147 -1.210 20.882 1.00 95.88 96 ALA A O 1
ATOM 733 N N . THR A 1 97 ? -8.132 -1.104 18.880 1.00 96.38 97 THR A N 1
ATOM 734 C CA . THR A 1 97 ? -9.400 -1.696 19.322 1.00 96.38 97 THR A CA 1
ATOM 735 C C . THR A 1 97 ? -10.077 -2.365 18.129 1.00 96.38 97 THR A C 1
ATOM 737 O O . THR A 1 97 ? -10.078 -1.764 17.048 1.00 96.38 97 THR A O 1
ATOM 740 N N . PRO A 1 98 ? -10.641 -3.574 18.293 1.00 96.50 98 PRO A N 1
ATOM 741 C CA . PRO A 1 98 ? -11.423 -4.214 17.242 1.00 96.50 98 PRO A CA 1
ATOM 742 C C . PRO A 1 98 ? -12.657 -3.389 16.846 1.00 96.50 98 PRO A C 1
ATOM 744 O O . PRO A 1 98 ? -13.050 -2.453 17.543 1.00 96.50 98 PRO A O 1
ATOM 747 N N . ALA A 1 99 ? -13.258 -3.728 15.704 1.00 95.25 99 ALA A N 1
ATOM 748 C CA . ALA A 1 99 ? -14.483 -3.077 15.231 1.00 95.25 99 ALA A CA 1
ATOM 749 C C . ALA A 1 99 ? -15.711 -3.441 16.086 1.00 95.25 99 ALA A C 1
ATOM 751 O O . ALA A 1 99 ? -16.617 -2.625 16.248 1.00 95.25 99 ALA A O 1
ATOM 752 N N . ILE A 1 100 ? -15.731 -4.658 16.636 1.00 95.44 100 ILE A N 1
ATOM 753 C CA . ILE A 1 100 ? -16.762 -5.166 17.540 1.00 95.44 100 ILE A CA 1
ATOM 754 C C . ILE A 1 100 ? -16.122 -5.841 18.756 1.00 95.44 100 ILE A C 1
ATOM 756 O O . ILE A 1 100 ? -15.082 -6.485 18.650 1.00 95.44 100 ILE A O 1
ATOM 760 N N . ASP A 1 101 ? -16.773 -5.721 19.914 1.00 92.19 101 ASP A N 1
ATOM 761 C CA . ASP A 1 101 ? -16.286 -6.312 21.173 1.00 92.19 101 ASP A CA 1
ATOM 762 C C . ASP A 1 101 ? -16.763 -7.761 21.379 1.00 92.19 101 ASP A C 1
ATOM 764 O O . ASP A 1 101 ? -16.244 -8.485 22.226 1.00 92.19 101 ASP A O 1
ATOM 768 N N . ASP A 1 102 ? -17.797 -8.175 20.642 1.00 91.25 102 ASP A N 1
ATOM 769 C CA . ASP A 1 102 ? -18.421 -9.492 20.751 1.00 91.25 102 ASP A CA 1
ATOM 770 C C . ASP A 1 102 ? -18.958 -9.945 19.392 1.00 91.25 102 ASP A C 1
ATOM 772 O O . ASP A 1 102 ? -19.521 -9.150 18.635 1.00 91.25 102 ASP A O 1
ATOM 776 N N . ILE A 1 103 ? -18.831 -11.239 19.094 1.00 92.25 103 ILE A N 1
ATOM 777 C CA . ILE A 1 103 ? -19.256 -11.811 17.809 1.00 92.25 103 ILE A CA 1
ATOM 778 C C . ILE A 1 103 ? -20.767 -11.680 17.565 1.00 92.25 103 ILE A C 1
ATOM 780 O O . ILE A 1 103 ? -21.196 -11.596 16.417 1.00 92.25 103 ILE A O 1
ATOM 784 N N . GLY A 1 104 ? -21.584 -11.590 18.618 1.00 94.19 104 GLY A N 1
ATOM 785 C CA . GLY A 1 104 ? -23.017 -11.313 18.517 1.00 94.19 104 GLY A CA 1
ATOM 786 C C . GLY A 1 104 ? -23.342 -9.915 17.984 1.00 94.19 104 GLY A C 1
ATOM 787 O O . GLY A 1 104 ? -24.500 -9.627 17.697 1.00 94.19 104 GLY A O 1
ATOM 788 N N . GLN A 1 105 ? -22.345 -9.040 17.823 1.00 94.62 105 GLN A N 1
ATOM 789 C CA . GLN A 1 105 ? -22.490 -7.718 17.214 1.00 94.62 105 GLN A CA 1
ATOM 790 C C . GLN A 1 105 ? -22.194 -7.705 15.709 1.00 94.62 105 GLN A C 1
ATOM 792 O O . GLN A 1 105 ? -22.191 -6.629 15.116 1.00 94.62 105 GLN A O 1
ATOM 797 N N . ILE A 1 106 ? -21.956 -8.863 15.081 1.00 93.44 106 ILE A N 1
ATOM 798 C CA . ILE A 1 106 ? -21.592 -8.955 13.658 1.00 93.44 106 ILE A CA 1
ATOM 799 C C . ILE A 1 106 ? -22.588 -8.244 12.730 1.00 93.44 106 ILE A C 1
ATOM 801 O O . ILE A 1 106 ? -22.168 -7.612 11.766 1.00 93.44 106 ILE A O 1
ATOM 805 N N . ASP A 1 107 ? -23.879 -8.254 13.072 1.00 94.75 107 ASP A N 1
ATOM 806 C CA . ASP A 1 107 ? -24.944 -7.591 12.306 1.00 94.75 107 ASP A CA 1
ATOM 807 C C . ASP A 1 107 ? -24.839 -6.053 12.304 1.00 94.75 107 ASP A C 1
ATOM 809 O O . ASP A 1 107 ? -25.568 -5.384 11.575 1.00 94.75 107 ASP A O 1
ATOM 813 N N . ARG A 1 108 ? -23.955 -5.471 13.128 1.00 92.88 108 ARG A N 1
ATOM 814 C CA . ARG A 1 108 ? -23.668 -4.027 13.152 1.00 92.88 108 ARG A CA 1
ATOM 815 C C . ARG A 1 108 ? -22.579 -3.615 12.166 1.00 92.88 108 ARG A C 1
ATOM 817 O O . ARG A 1 108 ? -22.398 -2.419 11.961 1.00 92.88 108 ARG A O 1
ATOM 824 N N . LEU A 1 109 ? -21.819 -4.567 11.622 1.00 93.69 109 LEU A N 1
ATOM 825 C CA . LEU A 1 109 ? -20.771 -4.260 10.656 1.00 93.69 109 LEU A CA 1
ATOM 826 C C . LEU A 1 109 ? -21.402 -3.893 9.315 1.00 93.69 109 LEU A C 1
ATOM 828 O O . LEU A 1 109 ? -22.219 -4.634 8.769 1.00 93.69 109 LEU A O 1
ATOM 832 N N . GLU A 1 110 ? -20.965 -2.772 8.756 1.00 93.81 110 GLU A N 1
ATOM 833 C CA . GLU A 1 110 ? -21.349 -2.330 7.420 1.00 93.81 110 GLU A CA 1
ATOM 834 C C . GLU A 1 110 ? -20.173 -2.506 6.458 1.00 93.81 110 GLU A C 1
ATOM 836 O O . GLU A 1 110 ? -19.006 -2.376 6.833 1.00 93.81 110 GLU A O 1
ATOM 841 N N . ALA A 1 111 ? -20.474 -2.837 5.203 1.00 94.25 111 ALA A N 1
ATOM 842 C CA . ALA A 1 111 ? -19.448 -2.938 4.175 1.00 94.25 111 ALA A CA 1
ATOM 843 C C . ALA A 1 111 ? -18.876 -1.545 3.870 1.00 94.25 111 ALA A C 1
ATOM 845 O O . ALA A 1 111 ? -19.633 -0.631 3.553 1.00 94.25 111 ALA A O 1
ATOM 846 N N . ALA A 1 112 ? -17.550 -1.409 3.916 1.00 96.50 112 ALA A N 1
ATOM 847 C CA . ALA A 1 112 ? -16.883 -0.149 3.601 1.00 96.50 112 ALA A CA 1
ATOM 848 C C . ALA A 1 112 ? -17.039 0.241 2.117 1.00 96.50 112 ALA A C 1
ATOM 850 O O . ALA A 1 112 ? -16.845 -0.584 1.218 1.00 96.50 112 ALA A O 1
ATOM 851 N N . ASP A 1 113 ? -17.315 1.520 1.863 1.00 97.50 113 ASP A N 1
ATOM 852 C CA . ASP A 1 113 ? -17.199 2.175 0.564 1.00 97.50 113 ASP A CA 1
ATOM 853 C C . ASP A 1 113 ? -15.737 2.617 0.357 1.00 97.50 113 ASP A C 1
ATOM 855 O O . ASP A 1 113 ? -15.270 3.573 0.990 1.00 97.50 113 ASP A O 1
ATOM 859 N N . PRO A 1 114 ? -14.986 1.977 -0.558 1.00 96.38 114 PRO A N 1
ATOM 860 C CA . PRO A 1 114 ? -13.564 2.254 -0.728 1.00 96.38 114 PRO A CA 1
ATOM 861 C C . PRO A 1 114 ? -13.280 3.664 -1.272 1.00 96.38 114 PRO A C 1
ATOM 863 O O . PRO A 1 114 ? -12.135 4.111 -1.235 1.00 96.38 114 PRO A O 1
ATOM 866 N N . TYR A 1 115 ? -14.302 4.381 -1.753 1.00 97.31 115 TYR A N 1
ATOM 867 C CA . TYR A 1 115 ? -14.188 5.763 -2.216 1.00 97.31 115 TYR A CA 1
ATOM 868 C C . TYR A 1 115 ? -14.502 6.804 -1.137 1.00 97.31 115 TYR A C 1
ATOM 870 O O . TYR A 1 115 ? -14.326 7.995 -1.404 1.00 97.31 115 TYR A O 1
ATOM 878 N N . LYS A 1 116 ? -14.935 6.395 0.064 1.00 97.50 116 LYS A N 1
ATOM 879 C CA . LYS A 1 116 ? -15.302 7.325 1.147 1.00 97.50 116 LYS A CA 1
ATOM 880 C C . LYS A 1 116 ? -14.695 6.988 2.504 1.00 97.50 116 LYS A C 1
ATOM 882 O O . LYS A 1 116 ? -14.357 7.912 3.240 1.00 97.50 116 LYS A O 1
ATOM 887 N N . ASP A 1 117 ? -14.547 5.708 2.825 1.00 97.69 117 ASP A N 1
ATOM 888 C CA . ASP A 1 117 ? -14.346 5.291 4.210 1.00 97.69 117 ASP A CA 1
ATOM 889 C C . ASP A 1 117 ? -12.871 5.126 4.591 1.00 97.69 117 ASP A C 1
ATOM 891 O O . ASP A 1 117 ? -12.067 4.504 3.887 1.00 97.69 117 ASP A O 1
ATOM 895 N N . GLY A 1 118 ? -12.520 5.675 5.758 1.00 95.44 118 GLY A N 1
ATOM 896 C CA . GLY A 1 118 ? -11.184 5.581 6.343 1.00 95.44 118 GLY A CA 1
ATOM 897 C C . GLY A 1 118 ? -10.078 6.041 5.388 1.00 95.44 118 GLY A C 1
ATOM 898 O O . GLY A 1 118 ? -10.166 7.093 4.754 1.00 95.44 118 GLY A O 1
ATOM 899 N N . ARG A 1 119 ? -9.014 5.238 5.285 1.00 96.19 119 ARG A N 1
ATOM 900 C CA . ARG A 1 119 ? -7.871 5.503 4.393 1.00 96.19 119 ARG A CA 1
ATOM 901 C C . ARG A 1 119 ? -7.989 4.845 3.015 1.00 96.19 119 ARG A C 1
ATOM 903 O O . ARG A 1 119 ? -7.083 4.994 2.196 1.00 96.19 119 ARG A O 1
ATOM 910 N N . LEU A 1 120 ? -9.086 4.150 2.711 1.00 97.31 120 LEU A N 1
ATOM 911 C CA . LEU A 1 120 ? -9.274 3.505 1.405 1.00 97.31 120 LEU A CA 1
ATOM 912 C C . LEU A 1 120 ? -9.207 4.500 0.222 1.00 97.31 120 LEU A C 1
ATOM 914 O O . LEU A 1 120 ? -8.502 4.195 -0.748 1.00 97.31 120 LEU A O 1
ATOM 918 N N . PRO A 1 121 ? -9.789 5.719 0.300 1.00 97.94 121 PRO A N 1
ATOM 919 C CA . PRO A 1 121 ? -9.695 6.696 -0.787 1.00 97.94 121 PRO A CA 1
ATOM 920 C C . PRO A 1 121 ? -8.256 7.139 -1.060 1.00 97.94 121 PRO A C 1
ATOM 922 O O . PRO A 1 121 ? -7.875 7.327 -2.214 1.00 97.94 121 PRO A O 1
ATOM 925 N N . ILE A 1 122 ? -7.436 7.235 -0.006 1.00 97.69 122 ILE A N 1
ATOM 926 C CA . ILE A 1 122 ? -6.014 7.593 -0.095 1.00 97.69 122 ILE A CA 1
ATOM 927 C C . ILE A 1 122 ? -5.260 6.547 -0.924 1.00 97.69 122 ILE A C 1
ATOM 929 O O . ILE A 1 122 ? -4.427 6.899 -1.758 1.00 97.69 122 ILE A O 1
ATOM 933 N N . HIS A 1 123 ? -5.570 5.260 -0.744 1.00 97.75 123 HIS A N 1
ATOM 934 C CA . HIS A 1 123 ? -4.952 4.184 -1.521 1.00 97.75 123 HIS A CA 1
ATOM 935 C C . HIS A 1 123 ? -5.374 4.245 -2.992 1.00 97.75 123 HIS A C 1
ATOM 937 O O . HIS A 1 123 ? -4.523 4.127 -3.872 1.00 97.75 123 HIS A O 1
ATOM 943 N N . ILE A 1 124 ? -6.661 4.473 -3.271 1.00 97.75 124 ILE A N 1
ATOM 944 C CA . ILE A 1 124 ? -7.151 4.641 -4.647 1.00 97.75 124 ILE A CA 1
ATOM 945 C C . ILE A 1 124 ? -6.462 5.831 -5.320 1.00 97.75 124 ILE A C 1
ATOM 947 O O . ILE A 1 124 ? -6.047 5.739 -6.474 1.00 97.75 124 ILE A O 1
ATOM 951 N N . GLU A 1 125 ? -6.324 6.949 -4.614 1.00 98.38 125 GLU A N 1
ATOM 952 C CA . GLU A 1 125 ? -5.656 8.135 -5.140 1.00 98.38 125 GLU A CA 1
ATOM 953 C C . GLU A 1 125 ? -4.156 7.893 -5.375 1.00 98.38 125 GLU A C 1
ATOM 955 O O . GLU A 1 125 ? -3.636 8.255 -6.428 1.00 98.38 125 GLU A O 1
ATOM 960 N N . ALA A 1 126 ? -3.477 7.177 -4.473 1.00 98.38 126 ALA A N 1
ATOM 961 C CA . ALA A 1 126 ? -2.083 6.774 -4.660 1.00 98.38 126 ALA A CA 1
ATOM 962 C C . ALA A 1 126 ? -1.895 5.869 -5.889 1.00 98.38 126 ALA A C 1
ATOM 964 O O . ALA A 1 126 ? -0.907 6.005 -6.611 1.00 98.38 126 ALA A O 1
ATOM 965 N N . MET A 1 127 ? -2.849 4.967 -6.157 1.00 98.00 127 MET A N 1
ATOM 966 C CA . MET A 1 127 ? -2.825 4.126 -7.360 1.00 98.00 127 MET A CA 1
ATOM 967 C C . MET A 1 127 ? -2.895 4.969 -8.635 1.00 98.00 127 MET A C 1
ATOM 969 O O . MET A 1 127 ? -2.174 4.665 -9.579 1.00 98.00 127 MET A O 1
ATOM 973 N N . LYS A 1 128 ? -3.705 6.038 -8.659 1.00 98.12 128 LYS A N 1
ATOM 974 C CA . LYS A 1 128 ? -3.784 6.950 -9.814 1.00 98.12 128 LYS A CA 1
ATOM 975 C C . LYS A 1 128 ? -2.435 7.608 -10.086 1.00 98.12 128 LYS A C 1
ATOM 977 O O . LYS A 1 128 ? -1.920 7.467 -11.185 1.00 98.12 128 LYS A O 1
ATOM 982 N N . TYR A 1 129 ? -1.818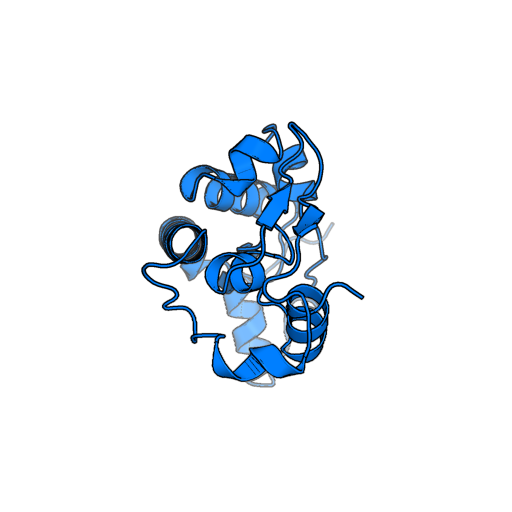 8.208 -9.064 1.00 98.44 129 TYR A N 1
ATOM 983 C CA . TYR A 1 129 ? -0.499 8.836 -9.208 1.00 98.44 129 TYR A CA 1
ATOM 984 C C . TYR A 1 129 ? 0.576 7.861 -9.699 1.00 98.44 129 TYR A C 1
ATOM 986 O O . TYR A 1 129 ? 1.417 8.225 -10.514 1.00 98.44 129 TYR A O 1
ATOM 994 N N . LEU A 1 130 ? 0.551 6.618 -9.217 1.00 97.62 130 LEU A N 1
ATOM 995 C CA . LEU A 1 130 ? 1.503 5.598 -9.645 1.00 97.62 130 LEU A CA 1
ATOM 996 C C . LEU A 1 130 ? 1.267 5.172 -11.099 1.00 97.62 130 LEU A C 1
ATOM 998 O O . LEU A 1 130 ? 2.233 5.034 -11.844 1.00 97.62 130 LEU A O 1
ATOM 1002 N N . ILE A 1 131 ? 0.011 4.968 -11.505 1.00 97.88 131 ILE A N 1
ATOM 1003 C CA . ILE A 1 131 ? -0.341 4.611 -12.886 1.00 97.88 131 ILE A CA 1
ATOM 1004 C C . ILE A 1 131 ? 0.040 5.739 -13.849 1.00 97.88 131 ILE A C 1
ATOM 1006 O O . ILE A 1 131 ? 0.617 5.448 -14.892 1.00 97.88 131 ILE A O 1
ATOM 1010 N N . ASP A 1 132 ? -0.225 6.994 -13.482 1.00 98.12 132 ASP A N 1
ATOM 1011 C CA . ASP A 1 132 ? 0.117 8.160 -14.302 1.00 98.12 132 ASP A CA 1
ATOM 1012 C C . ASP A 1 132 ? 1.634 8.258 -14.560 1.00 98.12 132 ASP A C 1
ATOM 1014 O O . ASP A 1 132 ? 2.047 8.659 -15.644 1.00 98.12 132 ASP A O 1
ATOM 1018 N N . GLU A 1 133 ? 2.468 7.865 -13.590 1.00 97.62 133 GLU A N 1
ATOM 1019 C CA . GLU A 1 133 ? 3.933 7.940 -13.698 1.00 97.62 133 GLU A CA 1
ATOM 1020 C C . GLU A 1 133 ? 4.571 6.682 -14.317 1.00 97.62 133 GLU A C 1
ATOM 1022 O O . GLU A 1 133 ? 5.558 6.779 -15.044 1.00 97.62 133 GLU A O 1
ATOM 1027 N N . LEU A 1 134 ? 4.068 5.487 -13.988 1.00 96.81 134 LEU A N 1
ATOM 1028 C CA . LEU A 1 134 ? 4.748 4.210 -14.254 1.00 96.81 134 LEU A CA 1
ATOM 1029 C C . LEU A 1 134 ? 3.910 3.182 -15.023 1.00 96.81 134 LEU A C 1
ATOM 1031 O O . LEU A 1 134 ? 4.417 2.095 -15.303 1.00 96.81 134 LEU A O 1
ATOM 1035 N N . GLY A 1 135 ? 2.649 3.473 -15.348 1.00 95.19 135 GLY A N 1
ATOM 1036 C CA . GLY A 1 135 ? 1.695 2.484 -15.863 1.00 95.19 135 GLY A CA 1
ATOM 1037 C C . GLY A 1 135 ? 2.104 1.808 -17.177 1.00 95.19 135 GLY A C 1
ATOM 1038 O O . GLY A 1 135 ? 1.687 0.679 -17.431 1.00 95.19 135 GLY A O 1
ATOM 1039 N N . GLU A 1 136 ? 2.945 2.457 -17.985 1.00 96.38 136 GLU A N 1
ATOM 1040 C CA . GLU A 1 136 ? 3.505 1.882 -19.218 1.00 96.38 136 GLU A CA 1
ATOM 1041 C C . GLU A 1 136 ? 4.729 0.982 -18.965 1.00 96.38 136 GLU A C 1
ATOM 1043 O O . GLU A 1 136 ? 5.065 0.133 -19.789 1.00 96.38 136 GLU A O 1
ATOM 1048 N N . GLU A 1 137 ? 5.396 1.136 -17.819 1.00 96.25 137 GLU A N 1
ATOM 1049 C CA . GLU A 1 137 ? 6.591 0.369 -17.470 1.00 96.25 137 GLU A CA 1
ATOM 1050 C C . GLU A 1 137 ? 6.266 -0.852 -16.604 1.00 96.25 137 GLU A C 1
ATOM 1052 O O . GLU A 1 137 ? 6.787 -1.944 -16.843 1.00 96.25 137 GLU A O 1
ATOM 1057 N N . VAL A 1 138 ? 5.425 -0.673 -15.580 1.00 97.12 138 VAL A N 1
ATOM 1058 C CA . VAL A 1 138 ? 5.167 -1.676 -14.541 1.00 97.12 138 VAL A CA 1
ATOM 1059 C C . VAL A 1 138 ? 3.721 -1.643 -14.054 1.00 97.12 138 VAL A C 1
ATOM 1061 O O . VAL A 1 138 ? 3.118 -0.589 -13.864 1.00 97.12 138 VAL A O 1
ATOM 1064 N N . SER A 1 139 ? 3.150 -2.825 -13.812 1.00 95.31 139 SER A N 1
ATOM 1065 C CA . SER A 1 139 ? 1.772 -2.947 -13.337 1.00 95.31 139 SER A CA 1
ATOM 1066 C C . SER A 1 139 ? 1.603 -2.422 -11.908 1.00 95.31 139 SER A C 1
ATOM 1068 O O . SER A 1 139 ? 2.399 -2.752 -11.020 1.00 95.31 139 SER A O 1
ATOM 1070 N N . CYS A 1 140 ? 0.504 -1.705 -11.673 1.00 95.75 140 CYS A N 1
ATOM 1071 C CA . CYS A 1 140 ? 0.051 -1.300 -10.345 1.00 95.75 140 CYS A CA 1
ATOM 1072 C C . CYS A 1 140 ? -0.877 -2.357 -9.728 1.00 95.75 140 CYS A C 1
ATOM 1074 O O . CYS A 1 140 ? -1.813 -2.822 -10.378 1.00 95.75 140 CYS A O 1
ATOM 1076 N N . ALA A 1 141 ? -0.665 -2.689 -8.456 1.00 94.25 141 ALA A N 1
ATOM 1077 C CA . ALA A 1 141 ? -1.550 -3.540 -7.666 1.00 94.25 141 ALA A CA 1
ATOM 1078 C C . ALA A 1 141 ? -1.956 -2.860 -6.348 1.00 94.25 141 ALA A C 1
ATOM 1080 O O . ALA A 1 141 ? -1.181 -2.111 -5.756 1.00 94.25 141 ALA A O 1
ATOM 1081 N N . GLY A 1 142 ? -3.154 -3.163 -5.847 1.00 93.31 142 GLY A N 1
ATOM 1082 C CA . GLY A 1 142 ? -3.592 -2.784 -4.501 1.00 93.31 142 GLY A CA 1
ATOM 1083 C C . GLY A 1 142 ? -3.385 -3.935 -3.517 1.00 93.31 142 GLY A C 1
ATOM 1084 O O . GLY A 1 142 ? -3.839 -5.052 -3.761 1.00 93.31 142 GLY A O 1
ATOM 1085 N N . GLY A 1 143 ? -2.697 -3.689 -2.403 1.00 92.44 143 GLY A N 1
ATOM 1086 C CA . GLY A 1 143 ? -2.593 -4.662 -1.319 1.00 92.44 143 GLY A CA 1
ATOM 1087 C C . GLY A 1 143 ? -3.861 -4.663 -0.470 1.00 92.44 143 GLY A C 1
ATOM 1088 O O . GLY A 1 143 ? -4.115 -3.696 0.240 1.00 92.44 143 GLY A O 1
ATOM 1089 N N . ILE A 1 144 ? -4.631 -5.750 -0.527 1.00 92.62 144 ILE A N 1
ATOM 1090 C CA . ILE A 1 144 ? -5.849 -5.935 0.270 1.00 92.62 144 ILE A CA 1
ATOM 1091 C C . ILE A 1 144 ? -5.663 -7.137 1.189 1.00 92.62 144 ILE A C 1
ATOM 1093 O O . ILE A 1 144 ? -5.169 -8.187 0.775 1.00 92.62 144 ILE A O 1
ATOM 1097 N N . VAL A 1 145 ? -6.059 -6.975 2.447 1.00 93.81 145 VAL A N 1
ATOM 1098 C CA . VAL A 1 145 ? -6.022 -8.052 3.433 1.00 93.81 145 VAL A CA 1
ATOM 1099 C C . VAL A 1 145 ? -7.159 -9.035 3.181 1.00 93.81 145 VAL A C 1
ATOM 1101 O O . VAL A 1 145 ? -8.290 -8.646 2.897 1.00 93.81 145 VAL A O 1
ATOM 1104 N N . GLY A 1 146 ? -6.846 -10.328 3.270 1.00 95.25 146 GLY A N 1
ATOM 1105 C CA . GLY A 1 146 ? -7.826 -11.388 3.063 1.00 95.25 146 GLY A CA 1
ATOM 1106 C C . GLY A 1 146 ? -8.942 -11.376 4.119 1.00 95.25 146 GLY A C 1
ATOM 1107 O O . GLY A 1 146 ? -8.727 -10.929 5.249 1.00 95.25 146 GLY A O 1
ATOM 1108 N N . PRO A 1 147 ? -10.127 -11.918 3.792 1.00 94.00 147 PRO A N 1
ATOM 1109 C CA . PRO A 1 147 ? -11.307 -11.843 4.65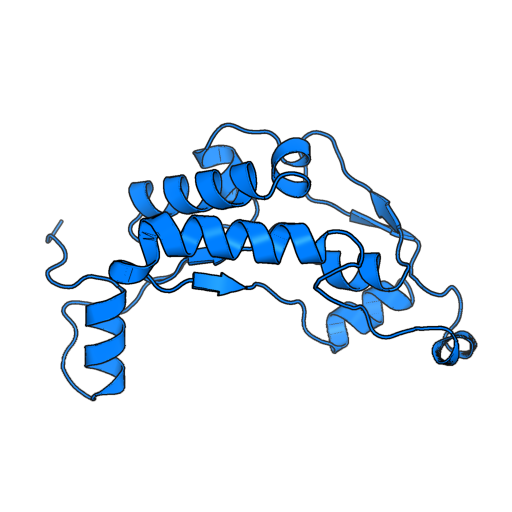4 1.00 94.00 147 PRO A CA 1
ATOM 1110 C C . PRO A 1 147 ? -11.103 -12.508 6.019 1.00 94.00 147 PRO A C 1
ATOM 1112 O O . PRO A 1 147 ? -11.577 -11.990 7.021 1.00 94.00 147 PRO A O 1
ATOM 1115 N N . PHE A 1 148 ? -10.356 -13.614 6.084 1.00 95.06 148 PHE A N 1
ATOM 1116 C CA . PHE A 1 148 ? -10.084 -14.306 7.346 1.00 95.06 148 PHE A CA 1
ATOM 1117 C C . PHE A 1 148 ? -9.261 -13.448 8.318 1.00 95.06 148 PHE A C 1
ATOM 1119 O O . PHE A 1 148 ? -9.587 -13.350 9.495 1.00 95.06 148 PHE A O 1
ATOM 1126 N N . THR A 1 149 ? -8.221 -12.778 7.820 1.00 94.94 149 THR A N 1
ATOM 1127 C CA . THR A 1 149 ? -7.398 -11.877 8.635 1.00 94.94 149 THR A CA 1
ATOM 1128 C C . THR A 1 149 ? -8.177 -10.626 9.043 1.00 94.94 149 THR A C 1
ATOM 1130 O O . THR A 1 149 ? -8.100 -10.223 10.197 1.00 94.94 149 THR A O 1
ATOM 1133 N N . ASN A 1 150 ? -8.989 -10.056 8.145 1.00 94.44 150 ASN A N 1
ATOM 1134 C CA . ASN A 1 150 ? -9.880 -8.947 8.506 1.00 94.44 150 ASN A CA 1
ATOM 1135 C C . ASN A 1 150 ? -10.891 -9.350 9.588 1.00 94.44 150 ASN A C 1
ATOM 1137 O O . ASN A 1 150 ? -11.108 -8.586 10.521 1.00 94.44 150 ASN A O 1
ATOM 1141 N N . ALA A 1 151 ? -11.449 -10.564 9.519 1.00 93.06 151 ALA A N 1
ATOM 1142 C CA . ALA A 1 151 ? -12.356 -11.070 10.546 1.00 93.06 151 ALA A CA 1
ATOM 1143 C C . ALA A 1 151 ? -11.704 -11.092 11.936 1.00 93.06 151 ALA A C 1
ATOM 1145 O O . ALA A 1 151 ? -12.346 -10.695 12.902 1.00 93.06 151 ALA A O 1
ATOM 1146 N N . ILE A 1 152 ? -10.425 -11.476 12.028 1.00 93.62 152 ILE A N 1
ATOM 1147 C CA . ILE A 1 152 ? -9.651 -11.424 13.279 1.00 93.62 152 ILE A 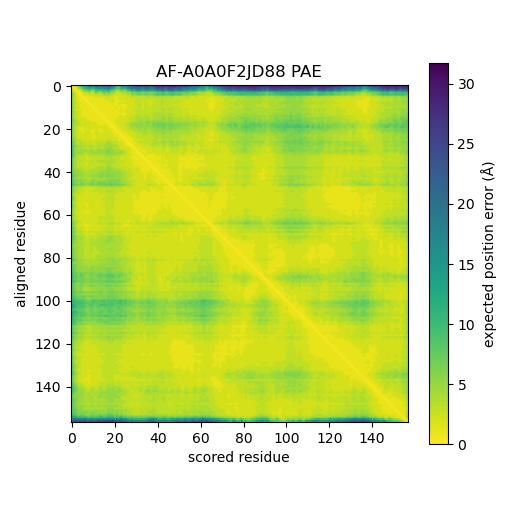CA 1
ATOM 1148 C C . ILE A 1 152 ? -9.532 -9.980 13.786 1.00 93.62 152 ILE A C 1
ATOM 1150 O O . ILE A 1 152 ? -9.771 -9.728 14.964 1.00 93.62 152 ILE A O 1
ATOM 1154 N N . PHE A 1 153 ? -9.245 -9.016 12.908 1.00 94.38 153 PHE A N 1
ATOM 1155 C CA . PHE A 1 153 ? -9.164 -7.601 13.292 1.00 94.38 153 PHE A CA 1
ATOM 1156 C C . PHE A 1 153 ? -10.504 -7.016 13.745 1.00 94.38 153 PHE A C 1
ATOM 1158 O O . PHE A 1 153 ? -10.521 -6.097 14.562 1.00 94.38 153 PHE A O 1
ATOM 1165 N N . PHE A 1 154 ? -11.626 -7.545 13.254 1.00 93.25 154 PHE A N 1
ATOM 1166 C CA . PHE A 1 154 ? -12.947 -7.108 13.698 1.00 93.25 154 PHE A CA 1
ATOM 1167 C C . PHE A 1 154 ? -13.280 -7.547 15.116 1.00 93.25 154 PHE A C 1
ATOM 1169 O O . PHE A 1 154 ? -14.030 -6.828 15.757 1.00 93.25 154 PHE A O 1
ATOM 1176 N N . ILE A 1 155 ? -12.744 -8.673 15.593 1.00 91.75 155 ILE A N 1
ATOM 1177 C CA . ILE A 1 155 ? -13.100 -9.282 16.891 1.00 91.75 155 ILE A CA 1
ATOM 1178 C C . ILE A 1 155 ? -11.965 -9.255 17.930 1.00 91.75 155 ILE A C 1
ATOM 1180 O O . ILE A 1 155 ? -12.217 -9.500 19.104 1.00 91.75 155 ILE A O 1
ATOM 1184 N N . GLY A 1 156 ? -10.727 -8.941 17.527 1.00 81.50 156 GLY A N 1
ATOM 1185 C CA . GLY A 1 156 ? -9.613 -8.638 18.436 1.00 81.50 156 GLY A CA 1
ATOM 1186 C C . GLY A 1 156 ? -8.872 -9.842 19.033 1.00 81.50 156 GLY A C 1
ATOM 1187 O O . GLY A 1 156 ? -8.404 -9.736 20.167 1.00 81.50 156 GLY A O 1
ATOM 1188 N N . TYR A 1 157 ? -8.770 -10.963 18.303 1.00 65.81 157 TYR A N 1
ATOM 1189 C CA . TYR A 1 157 ? -7.944 -12.123 18.699 1.00 65.81 157 TYR A CA 1
ATOM 1190 C C . TYR A 1 157 ? -6.459 -11.971 18.358 1.00 65.81 157 TYR A C 1
ATOM 1192 O O . TYR A 1 157 ? -6.144 -11.339 17.324 1.00 65.81 157 TYR A O 1
#

Solvent-accessible surface area (backbone atoms only — not comparable to full-atom values): 8911 Å² total; per-residue (Å²): 130,88,78,83,84,54,46,34,41,55,34,51,50,28,49,76,70,73,45,86,48,87,65,84,84,52,67,82,91,55,65,66,51,25,33,63,70,57,70,54,43,43,47,58,40,69,75,30,29,64,50,42,22,52,13,48,50,46,38,36,77,73,68,66,42,41,48,46,64,51,63,70,68,80,46,48,66,36,38,31,40,56,19,39,71,39,72,43,71,71,43,79,67,44,84,68,41,38,41,35,92,48,79,91,48,56,90,74,60,57,86,62,50,56,81,71,28,67,54,32,34,40,50,56,50,14,45,49,57,38,41,77,75,37,50,87,43,28,49,78,43,78,65,74,72,54,69,71,62,41,52,37,46,31,58,60,116

Sequence (157 aa):
MMKDKMTPVERAQAIAGGEMADRLPCNPNVANGVARIYGCKISEFNSSARIIADAQIASYRRFGYDGVRIFTDLFPWAEAMGAKINFPADNTADLATPAIDDIGQIDRLEAADPYKDGRLPIHIEAMKYLIDELGEEVSCAGGIVGPFTNAIFFIGY

Radius of gyration: 17.74 Å; Cα contacts (8 Å, |Δi|>4): 254; chains: 1; bounding box: 50×30×46 Å

Secondary structure (DSSP, 8-state):
-PPPSS-HHHHHHHHHTTPPPSS-------TTHHHHHHT--HHHHTT-HHHHHHHHHHHHHHH--S-EEE---S-HHHHHTT-EEE--TTS--EEEE-S-SSGGGGGG-----TTTSTTHHHHHHHHHHHHHHHTTTS-EEE----HHHHHHHHHT-

Mean predicted aligned error: 3.56 Å

Nearest PDB structures (foldseek):
  4ay7-assembly2_B  TM=7.504E-01  e=1.484E-08  Methanosarcina mazei
  1r3s-assembly1_A  TM=7.213E-01  e=1.549E-04  Homo sapiens
  1jpi-assembly1_A-2  TM=7.349E-01  e=2.131E-04  Homo sapiens
  3gw3-assembly1_A-2  TM=7.271E-01  e=2.271E-04  Homo sapiens
  1jpk-assembly1_A-2  TM=7.359E-01  e=3.125E-04  Homo sapiens

pLDDT: mean 94.81, std 5.02, range [56.81, 98.44]